Protein AF-U9SJB7-F1 (afdb_monomer_lite)

InterPro domains:
  IPR000330 SNF2, N-terminal domain [PF00176] (3-175)
  IPR027417 P-loop containing nucleoside triphosphate hydrolase [SSF52540] (3-106)
  IPR038718 SNF2-like, N-terminal domain superfamily [G3DSA:3.40.50.10810] (2-109)

Sequence (180 aa):
LQVILDEGHIMCTKSSKQSIAACNLDAERRWILTGTPIMNELNDMYSLIKFLRFTPFDNFETWNTIFNNKTMKFKNNNNSRLNDLRNLMKTVCLRRTKDMKFNEHPIVCLPPINFYTHKIKFKTDEKKIYDKMESDTKEQFRSWKESRNGDLKNNYVTFLEMLLRLRQICNHTQLLCKRQ

pLDDT: mean 85.25, std 12.21, range [34.59, 95.94]

Radius of gyration: 24.03 Å; chains: 1; bounding box: 57×44×60 Å

Organism: Rhizophagus irregularis (strain DAOM 181602 / DAOM 197198 / MUCL 43194) (NCBI:txid747089)

Secondary structure (DSSP, 8-state):
-EEEETTGGGG--TTSHHHHHHHHS--SEEEE--S-S-SS-THHHHHHHHHHT-TTTTSHHHHIIIII-TTS--TT-HHHHHHHHHHHHHHH-----TT-EETTEESS-PPPPP-----PPPPHHHHHHHHHHHHHHHHHHHHHHH-TT-HHHHTHHHHHHHHHHHHHHHH-GGGGS---

Structure (mmCIF, N/CA/C/O backbone):
data_AF-U9SJB7-F1
#
_entry.id   AF-U9SJB7-F1
#
loop_
_atom_site.group_PDB
_atom_site.id
_atom_site.type_symbol
_atom_site.label_atom_id
_atom_site.label_alt_id
_atom_site.label_comp_id
_atom_site.label_asym_id
_atom_site.label_entity_id
_atom_site.label_seq_id
_atom_site.pdbx_PDB_ins_code
_atom_site.Cartn_x
_atom_site.Cartn_y
_atom_site.Cartn_z
_atom_site.occupancy
_atom_site.B_iso_or_equiv
_atom_site.auth_seq_id
_atom_site.auth_comp_id
_atom_site.auth_asym_id
_atom_site.auth_atom_id
_atom_site.pdbx_PDB_model_num
ATOM 1 N N . LEU A 1 1 ? 8.143 -11.183 -26.163 1.00 83.81 1 LEU A N 1
ATOM 2 C CA . LEU A 1 1 ? 6.892 -11.273 -25.353 1.00 83.81 1 LEU A CA 1
ATOM 3 C C . LEU A 1 1 ? 6.778 -10.082 -24.401 1.00 83.81 1 LEU A C 1
ATOM 5 O O . LEU A 1 1 ? 7.811 -9.592 -23.955 1.00 83.81 1 LEU A O 1
ATOM 9 N N . GLN A 1 2 ? 5.557 -9.623 -24.097 1.00 93.81 2 GLN A N 1
ATOM 10 C CA . GLN A 1 2 ? 5.293 -8.506 -23.178 1.00 93.81 2 GLN A CA 1
ATOM 11 C C . GLN A 1 2 ? 4.464 -8.966 -21.975 1.00 93.81 2 GLN A C 1
ATOM 13 O O . GLN A 1 2 ? 3.472 -9.665 -22.153 1.00 93.81 2 GLN A O 1
ATOM 18 N N . VAL A 1 3 ? 4.848 -8.534 -20.772 1.00 95.75 3 VAL A N 1
ATOM 19 C CA . VAL A 1 3 ? 4.077 -8.728 -19.534 1.00 95.75 3 VAL A CA 1
ATOM 20 C C . VAL A 1 3 ? 3.743 -7.363 -18.943 1.00 95.75 3 VAL A C 1
ATOM 22 O O . VAL A 1 3 ? 4.603 -6.483 -18.866 1.00 95.75 3 VAL A O 1
ATOM 25 N N . ILE A 1 4 ? 2.488 -7.190 -18.538 1.00 95.62 4 ILE A N 1
ATOM 26 C CA . ILE A 1 4 ? 1.976 -5.966 -17.923 1.00 95.62 4 ILE A CA 1
ATOM 27 C C . ILE A 1 4 ? 1.367 -6.346 -16.578 1.00 95.62 4 ILE A C 1
ATOM 29 O O . ILE A 1 4 ? 0.511 -7.226 -16.519 1.00 95.62 4 ILE A O 1
ATOM 33 N N . LEU A 1 5 ? 1.822 -5.696 -15.511 1.00 93.88 5 LEU A N 1
ATOM 34 C CA . LEU A 1 5 ? 1.220 -5.806 -14.188 1.00 93.88 5 LEU A CA 1
ATOM 35 C C . LEU A 1 5 ? 0.300 -4.618 -13.962 1.00 93.88 5 LEU A C 1
ATOM 37 O O . LEU A 1 5 ? 0.770 -3.481 -13.984 1.00 93.88 5 LEU A O 1
ATOM 41 N N . ASP A 1 6 ? -0.976 -4.889 -13.723 1.00 93.81 6 ASP A N 1
ATOM 42 C CA . ASP A 1 6 ? -1.908 -3.892 -13.209 1.00 93.81 6 ASP A CA 1
ATOM 43 C C . ASP A 1 6 ? -1.919 -3.924 -11.678 1.00 93.81 6 ASP A C 1
ATOM 45 O O . ASP A 1 6 ? -1.716 -4.978 -11.071 1.00 93.81 6 ASP A O 1
ATOM 49 N N . GLU A 1 7 ? -2.074 -2.757 -11.062 1.00 90.19 7 GLU A N 1
ATOM 50 C CA . GLU A 1 7 ? -1.885 -2.534 -9.626 1.00 90.19 7 GLU A CA 1
ATOM 51 C C . GLU A 1 7 ? -0.596 -3.162 -9.070 1.00 90.19 7 GLU A C 1
ATOM 53 O O . GLU A 1 7 ? -0.574 -3.865 -8.058 1.00 90.19 7 GLU A O 1
ATOM 58 N N . GLY A 1 8 ? 0.533 -2.879 -9.727 1.00 87.25 8 GLY A N 1
ATOM 59 C CA . GLY A 1 8 ? 1.818 -3.527 -9.429 1.00 87.25 8 GLY A CA 1
ATOM 60 C C . GLY A 1 8 ? 2.316 -3.398 -7.986 1.00 87.25 8 GLY A C 1
ATOM 61 O O . GLY A 1 8 ? 3.180 -4.170 -7.568 1.00 87.25 8 GLY A O 1
ATOM 62 N N . HIS A 1 9 ? 1.747 -2.484 -7.195 1.00 86.06 9 HIS A N 1
ATOM 63 C CA . HIS A 1 9 ? 2.038 -2.371 -5.768 1.00 86.06 9 HIS A CA 1
ATOM 64 C C . HIS A 1 9 ? 1.674 -3.642 -4.968 1.00 86.06 9 HIS A C 1
ATOM 66 O O . HIS A 1 9 ? 2.227 -3.879 -3.895 1.00 86.06 9 HIS A O 1
ATOM 72 N N . ILE A 1 10 ? 0.816 -4.514 -5.509 1.00 86.56 10 ILE A N 1
ATOM 73 C CA . ILE A 1 10 ? 0.494 -5.832 -4.937 1.00 86.56 10 ILE A CA 1
ATOM 74 C C . ILE A 1 10 ? 1.753 -6.714 -4.797 1.00 86.56 10 ILE A C 1
ATOM 76 O O . ILE A 1 10 ? 1.851 -7.535 -3.887 1.00 86.56 10 ILE A O 1
ATOM 80 N N . MET A 1 11 ? 2.762 -6.523 -5.654 1.00 83.25 11 MET A N 1
ATOM 81 C CA . MET A 1 11 ? 3.998 -7.315 -5.651 1.00 83.25 11 MET A CA 1
ATOM 82 C C . MET A 1 11 ? 5.130 -6.759 -4.780 1.00 83.25 11 MET A C 1
ATOM 84 O O . MET A 1 11 ? 6.211 -7.358 -4.738 1.00 83.25 11 MET A O 1
ATOM 88 N N . CYS A 1 12 ? 4.908 -5.646 -4.077 1.00 80.94 12 CYS A N 1
ATOM 89 C CA . CYS A 1 12 ? 5.935 -4.953 -3.296 1.00 80.94 12 CYS A CA 1
ATOM 90 C C . CYS A 1 12 ? 6.609 -5.839 -2.233 1.00 80.94 12 CYS A C 1
ATOM 92 O O . CYS A 1 12 ? 7.787 -5.657 -1.920 1.00 80.94 12 CYS A O 1
ATOM 94 N N . THR A 1 13 ? 5.929 -6.882 -1.748 1.00 81.12 13 THR A N 1
ATOM 95 C CA . THR A 1 13 ? 6.531 -7.887 -0.865 1.00 81.12 13 THR A CA 1
ATOM 96 C C . THR A 1 13 ? 7.419 -8.867 -1.642 1.00 81.12 13 THR A C 1
ATOM 98 O O . THR A 1 13 ? 6.941 -9.877 -2.168 1.00 81.12 13 THR A O 1
ATOM 101 N N . LYS A 1 14 ? 8.737 -8.618 -1.643 1.00 75.12 14 LYS A N 1
ATOM 102 C CA . LYS A 1 14 ? 9.757 -9.410 -2.367 1.00 75.12 14 LYS A CA 1
ATOM 103 C C . LYS A 1 14 ? 9.740 -10.922 -2.095 1.00 75.12 14 LYS A C 1
ATOM 105 O O . LYS A 1 14 ? 10.163 -11.699 -2.944 1.00 75.12 14 LYS A O 1
ATOM 110 N N . SER A 1 15 ? 9.326 -11.334 -0.894 1.00 81.94 15 SER A N 1
ATOM 111 C CA . SER A 1 15 ? 9.301 -12.734 -0.445 1.00 81.94 15 SER A CA 1
ATOM 112 C C . SER A 1 15 ? 7.986 -13.446 -0.759 1.00 81.94 15 SER A C 1
ATOM 114 O O . SER A 1 15 ? 7.875 -14.651 -0.539 1.00 81.94 15 SER A O 1
ATOM 116 N N . SER A 1 16 ? 6.977 -12.728 -1.258 1.00 87.25 16 SER A N 1
ATOM 117 C CA . SER A 1 16 ? 5.697 -13.335 -1.608 1.00 87.25 16 SER A CA 1
ATOM 118 C C . SER A 1 16 ? 5.849 -14.264 -2.817 1.00 87.25 16 SER A C 1
ATOM 120 O O . SER A 1 16 ? 6.566 -13.961 -3.774 1.00 87.25 16 SER A O 1
ATOM 122 N N . LYS A 1 17 ? 5.126 -15.393 -2.803 1.00 89.88 17 LYS A N 1
ATOM 123 C CA . LYS A 1 17 ? 5.107 -16.348 -3.927 1.00 89.88 17 LYS A CA 1
ATOM 124 C C . LYS A 1 17 ? 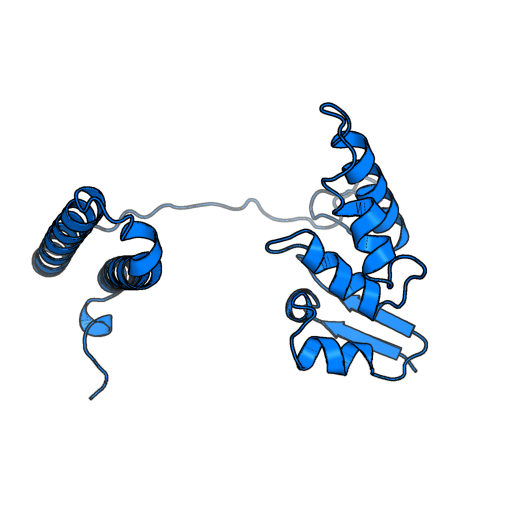4.701 -15.672 -5.239 1.00 89.88 17 LYS A C 1
ATOM 126 O O . LYS A 1 17 ? 5.269 -15.978 -6.280 1.00 89.88 17 LYS A O 1
ATOM 131 N N . GLN A 1 18 ? 3.764 -14.726 -5.169 1.00 89.81 18 GLN A N 1
ATOM 132 C CA . GLN A 1 18 ? 3.307 -13.946 -6.316 1.00 89.81 18 GLN A CA 1
ATOM 133 C C . GLN A 1 18 ? 4.430 -13.086 -6.907 1.00 89.81 18 GLN A C 1
ATOM 135 O O . GLN A 1 18 ? 4.651 -13.125 -8.114 1.00 89.81 18 GLN A O 1
ATOM 140 N N . SER A 1 19 ? 5.176 -12.362 -6.064 1.00 89.56 19 SER A N 1
ATOM 141 C CA . SER A 1 19 ? 6.273 -11.500 -6.517 1.00 89.56 19 SER A CA 1
ATOM 142 C C . SER A 1 19 ? 7.404 -12.305 -7.166 1.00 89.56 19 SER A C 1
ATOM 144 O O . SER A 1 19 ? 7.907 -11.943 -8.231 1.00 89.56 19 SER A O 1
ATOM 146 N N . ILE A 1 20 ? 7.741 -13.459 -6.576 1.00 90.44 20 ILE A N 1
ATOM 147 C CA . ILE A 1 20 ? 8.733 -14.395 -7.124 1.00 90.44 20 ILE A CA 1
ATOM 148 C C . ILE A 1 20 ? 8.269 -14.947 -8.478 1.00 90.44 20 ILE A C 1
ATOM 150 O O . ILE A 1 20 ? 9.021 -14.888 -9.450 1.00 90.44 20 ILE A O 1
ATOM 154 N N . ALA A 1 21 ? 7.032 -15.447 -8.559 1.00 92.19 21 ALA A N 1
ATOM 155 C CA . ALA A 1 21 ? 6.482 -16.014 -9.787 1.00 92.19 21 ALA A CA 1
ATOM 156 C C . ALA A 1 21 ? 6.460 -14.987 -10.929 1.00 92.19 21 ALA A C 1
ATOM 158 O O . ALA A 1 21 ? 6.919 -15.280 -12.030 1.00 92.19 21 ALA A O 1
ATOM 159 N N . ALA A 1 22 ? 6.010 -13.763 -10.655 1.00 92.19 22 ALA A N 1
ATOM 160 C CA . ALA A 1 22 ? 5.944 -12.705 -11.654 1.00 92.19 22 ALA A CA 1
ATOM 161 C C . ALA A 1 22 ? 7.328 -12.226 -12.128 1.00 92.19 22 ALA A C 1
ATOM 163 O O . ALA A 1 22 ? 7.507 -11.950 -13.314 1.00 92.19 22 ALA A O 1
ATOM 164 N N . CYS A 1 23 ? 8.339 -12.174 -11.251 1.00 91.06 23 CYS A N 1
ATOM 165 C CA . CYS A 1 23 ? 9.717 -11.875 -11.665 1.00 91.06 23 CYS A CA 1
ATOM 166 C C . CYS A 1 23 ? 10.301 -12.958 -12.594 1.00 91.06 23 CYS A C 1
ATOM 168 O O . CYS A 1 23 ? 11.075 -12.638 -13.504 1.00 91.06 23 CYS A O 1
ATOM 170 N N . ASN A 1 24 ? 9.907 -14.218 -12.383 1.00 92.75 24 ASN A N 1
ATOM 171 C CA . ASN A 1 24 ? 10.387 -15.379 -13.135 1.00 92.75 24 ASN A CA 1
ATOM 172 C C . ASN A 1 24 ? 9.683 -15.592 -14.482 1.00 92.75 24 ASN A C 1
ATOM 174 O O . ASN A 1 24 ? 10.167 -16.395 -15.274 1.00 92.75 24 ASN A O 1
ATOM 178 N N . LEU A 1 25 ? 8.583 -14.882 -14.764 1.00 93.25 25 LEU A N 1
ATOM 179 C CA . LEU A 1 25 ? 7.952 -14.910 -16.086 1.00 93.25 25 LEU A CA 1
ATOM 180 C C . LEU A 1 25 ? 8.980 -14.559 -17.160 1.00 93.25 25 LEU A C 1
ATOM 182 O O . LEU A 1 25 ? 9.742 -13.609 -16.979 1.00 93.25 25 LEU A O 1
ATOM 186 N N . ASP A 1 26 ? 9.001 -15.296 -18.269 1.00 93.44 26 ASP A N 1
ATOM 187 C CA . ASP A 1 26 ? 9.878 -14.972 -19.389 1.00 93.44 26 ASP A CA 1
ATOM 188 C C . ASP A 1 26 ? 9.226 -13.913 -20.286 1.00 93.44 26 ASP A C 1
ATOM 190 O O . ASP A 1 26 ? 8.119 -14.083 -20.800 1.00 93.44 26 ASP A O 1
ATOM 194 N N . ALA A 1 27 ? 9.887 -12.764 -20.399 1.00 94.19 27 ALA A N 1
ATOM 195 C CA . ALA A 1 27 ? 9.361 -11.597 -21.089 1.00 94.19 27 ALA A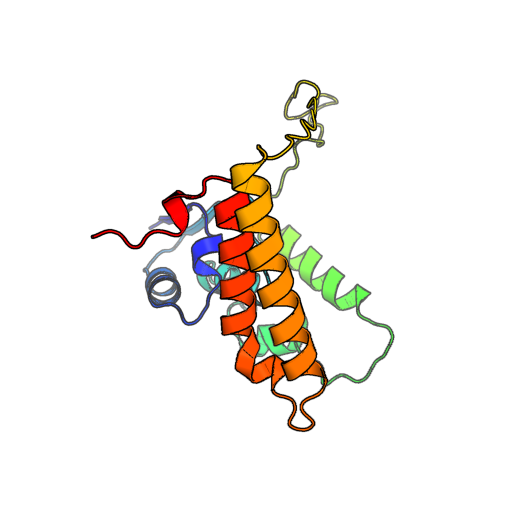 CA 1
ATOM 196 C C . ALA A 1 27 ? 10.482 -10.621 -21.429 1.00 94.19 27 ALA A C 1
ATOM 198 O O . ALA A 1 27 ? 11.304 -10.280 -20.573 1.00 94.19 27 ALA A O 1
ATOM 199 N N . GLU A 1 28 ? 10.434 -10.133 -22.663 1.00 93.94 28 GLU A N 1
ATOM 200 C CA . GLU A 1 28 ? 11.352 -9.146 -23.231 1.00 93.94 28 GLU A CA 1
ATOM 201 C C . GLU A 1 28 ? 10.957 -7.724 -22.809 1.00 93.94 28 GLU A C 1
ATOM 203 O O . GLU A 1 28 ? 11.805 -6.907 -22.473 1.00 93.94 28 GLU A O 1
ATOM 208 N N . ARG A 1 29 ? 9.648 -7.432 -22.789 1.00 95.19 29 ARG A N 1
ATOM 209 C CA . ARG A 1 29 ? 9.095 -6.127 -22.402 1.00 95.19 29 ARG A CA 1
ATOM 210 C C . ARG A 1 29 ? 8.261 -6.260 -21.138 1.00 95.19 29 ARG A C 1
ATOM 212 O O . ARG A 1 29 ? 7.403 -7.138 -21.049 1.00 95.19 29 ARG A O 1
ATOM 219 N N . ARG A 1 30 ? 8.487 -5.370 -20.175 1.00 95.12 30 ARG A N 1
ATOM 220 C CA . ARG A 1 30 ? 7.856 -5.422 -18.853 1.00 95.12 30 ARG A CA 1
ATOM 221 C C . ARG A 1 30 ? 7.306 -4.062 -18.483 1.00 95.12 30 ARG A C 1
ATOM 223 O O . ARG A 1 30 ? 8.036 -3.079 -18.511 1.00 95.12 30 ARG A O 1
ATOM 230 N N . TRP A 1 31 ? 6.030 -4.026 -18.130 1.00 95.50 31 TRP A N 1
ATOM 231 C CA . TRP A 1 31 ? 5.346 -2.803 -17.736 1.00 95.50 31 TRP A CA 1
ATOM 232 C C . TRP A 1 31 ? 4.661 -2.986 -16.395 1.00 95.50 31 TRP A C 1
ATOM 234 O O . TRP A 1 31 ? 4.150 -4.062 -16.083 1.00 95.50 31 TRP A O 1
ATOM 244 N N . ILE A 1 32 ? 4.643 -1.909 -15.621 1.00 94.81 32 ILE A N 1
ATOM 245 C CA . ILE A 1 32 ? 3.932 -1.832 -14.354 1.00 94.81 32 ILE A CA 1
ATOM 246 C C . ILE A 1 32 ? 3.000 -0.630 -14.425 1.00 94.81 32 ILE A C 1
ATOM 248 O O . ILE A 1 32 ? 3.442 0.490 -14.678 1.00 94.81 32 ILE A O 1
ATOM 252 N N . LEU A 1 33 ? 1.722 -0.869 -14.172 1.00 95.06 33 LEU A N 1
ATOM 253 C CA . LEU A 1 33 ? 0.698 0.144 -13.993 1.00 95.06 33 LEU A CA 1
ATOM 254 C C . LEU A 1 33 ? 0.364 0.182 -12.499 1.00 95.06 33 LEU A C 1
ATOM 256 O O . LEU A 1 33 ? 0.021 -0.830 -11.895 1.00 95.06 33 LEU A O 1
ATOM 260 N N . THR A 1 34 ? 0.571 1.332 -11.861 1.00 91.88 34 THR A N 1
ATOM 261 C CA . THR A 1 34 ? 0.214 1.540 -10.452 1.00 91.88 34 THR A CA 1
ATOM 262 C C . THR A 1 34 ? 0.066 3.029 -10.168 1.00 91.88 34 THR A C 1
ATOM 264 O O . THR A 1 34 ? 0.901 3.839 -10.580 1.00 91.88 34 THR A O 1
ATOM 267 N N . GLY A 1 35 ? -0.992 3.402 -9.448 1.00 87.94 35 GLY A N 1
ATOM 268 C CA . GLY A 1 35 ? -1.161 4.770 -8.949 1.00 87.94 35 GLY A CA 1
ATOM 269 C C . GLY A 1 35 ? -0.251 5.088 -7.755 1.00 87.94 35 GLY A C 1
ATOM 270 O O . GLY A 1 35 ? 0.086 6.250 -7.519 1.00 87.94 35 GLY A O 1
ATOM 271 N N . THR A 1 36 ? 0.173 4.057 -7.019 1.00 86.06 36 THR A N 1
ATOM 272 C CA . THR A 1 36 ? 0.867 4.159 -5.727 1.00 86.06 36 THR A CA 1
ATOM 273 C C . THR A 1 36 ? 2.041 3.174 -5.666 1.00 86.06 36 THR A C 1
ATOM 275 O O . THR A 1 36 ? 1.942 2.126 -5.033 1.00 86.06 36 THR A O 1
ATOM 278 N N . PRO A 1 37 ? 3.181 3.475 -6.320 1.00 81.44 37 PRO A N 1
ATOM 279 C CA . PRO A 1 37 ? 4.331 2.563 -6.373 1.00 81.44 37 PRO A CA 1
ATOM 280 C C . PRO A 1 37 ? 5.044 2.373 -5.022 1.00 81.44 37 PRO A C 1
ATOM 282 O O . PRO A 1 37 ? 5.816 1.433 -4.872 1.00 81.44 37 PRO A O 1
ATOM 285 N N . ILE A 1 38 ? 4.804 3.258 -4.048 1.00 82.38 38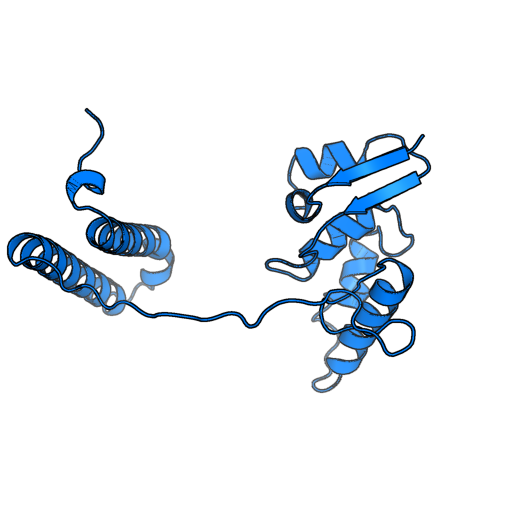 ILE A N 1
ATOM 286 C CA . ILE A 1 38 ? 5.338 3.173 -2.682 1.00 82.38 38 ILE A CA 1
ATOM 287 C C . ILE A 1 38 ? 4.149 3.175 -1.730 1.00 82.38 38 ILE A C 1
ATOM 289 O O . ILE A 1 38 ? 3.365 4.126 -1.756 1.00 82.38 38 ILE A O 1
ATOM 293 N N . MET A 1 39 ? 4.025 2.134 -0.907 1.00 76.31 39 MET A N 1
ATOM 294 C CA . MET A 1 39 ? 2.939 2.007 0.067 1.00 76.31 39 MET A CA 1
ATOM 295 C C . MET A 1 39 ? 3.466 2.232 1.482 1.00 76.31 39 MET A C 1
ATOM 297 O O . MET A 1 39 ? 3.019 3.148 2.167 1.00 76.31 39 MET A O 1
ATOM 301 N N . ASN A 1 40 ? 4.447 1.428 1.897 1.00 73.00 40 ASN A N 1
ATOM 302 C CA . ASN A 1 40 ? 4.909 1.370 3.281 1.00 73.00 40 ASN A CA 1
ATOM 303 C C . ASN A 1 40 ? 6.397 1.697 3.407 1.00 73.00 40 ASN A C 1
ATOM 305 O O . ASN A 1 40 ? 6.787 2.500 4.253 1.00 73.00 40 ASN A O 1
ATOM 309 N N . GLU A 1 41 ? 7.237 1.083 2.572 1.00 80.06 41 GLU A N 1
ATOM 310 C CA . GLU A 1 41 ? 8.692 1.151 2.714 1.00 80.06 41 GLU A CA 1
ATOM 311 C C . GLU A 1 41 ? 9.390 1.366 1.372 1.00 80.06 41 GLU A C 1
ATOM 313 O O . GLU A 1 41 ? 8.888 1.014 0.311 1.00 80.06 41 GLU A O 1
ATOM 318 N N . LEU A 1 42 ? 10.620 1.884 1.406 1.00 80.50 42 LEU A N 1
ATOM 319 C CA . LEU A 1 42 ? 11.435 2.077 0.202 1.00 80.50 42 LEU A CA 1
ATOM 320 C C . LEU A 1 42 ? 11.715 0.751 -0.536 1.00 80.50 42 LEU A C 1
ATOM 322 O O . LEU A 1 42 ? 11.848 0.736 -1.758 1.00 80.50 42 LEU A O 1
ATOM 326 N N . ASN A 1 43 ? 11.739 -0.369 0.192 1.00 82.69 43 ASN A N 1
ATOM 327 C CA . ASN A 1 43 ? 11.894 -1.711 -0.373 1.00 82.69 43 ASN A CA 1
ATOM 328 C C . ASN A 1 43 ? 10.720 -2.154 -1.255 1.00 82.69 43 ASN A C 1
ATOM 330 O O . ASN A 1 43 ? 10.905 -3.058 -2.069 1.00 82.69 43 ASN A O 1
ATOM 334 N N . ASP A 1 44 ? 9.559 -1.505 -1.149 1.00 83.88 44 ASP A N 1
ATOM 335 C CA . ASP A 1 44 ? 8.435 -1.736 -2.057 1.00 83.88 44 ASP A CA 1
ATOM 336 C C . ASP A 1 44 ? 8.859 -1.475 -3.510 1.00 83.88 44 ASP A C 1
ATOM 338 O O . ASP A 1 44 ? 8.547 -2.252 -4.412 1.00 83.88 44 ASP A O 1
ATOM 342 N N . MET A 1 45 ? 9.688 -0.447 -3.729 1.00 86.31 45 MET A N 1
ATOM 343 C CA . MET A 1 45 ? 10.199 -0.119 -5.060 1.00 86.31 45 MET A CA 1
ATOM 344 C C . MET A 1 45 ? 11.221 -1.114 -5.585 1.00 86.31 45 MET A C 1
ATOM 346 O O . MET A 1 45 ? 11.250 -1.353 -6.789 1.00 86.31 45 MET A O 1
ATOM 350 N N . TYR A 1 46 ? 12.033 -1.721 -4.716 1.00 89.62 46 TYR A N 1
ATOM 351 C CA . TYR A 1 46 ? 12.993 -2.736 -5.152 1.00 89.62 46 TYR A CA 1
ATOM 352 C C . TYR A 1 46 ? 12.283 -3.879 -5.882 1.00 89.62 46 TYR A C 1
ATOM 354 O O . TYR A 1 46 ? 12.735 -4.311 -6.937 1.00 89.62 46 TYR A O 1
ATOM 362 N N . SER A 1 47 ? 11.142 -4.338 -5.364 1.00 89.25 47 SER A N 1
ATOM 363 C CA . SER A 1 47 ? 10.360 -5.405 -5.996 1.00 89.25 47 SER A CA 1
ATOM 364 C C . SER A 1 47 ? 9.878 -5.017 -7.400 1.00 89.25 47 SER A C 1
ATOM 366 O O . SER A 1 47 ? 9.922 -5.842 -8.312 1.00 89.25 47 SER A O 1
ATOM 368 N N . LEU A 1 48 ? 9.487 -3.753 -7.601 1.00 91.44 48 LEU A N 1
ATOM 369 C CA . LEU A 1 48 ? 9.092 -3.227 -8.912 1.00 91.44 48 LEU A CA 1
ATOM 370 C C . LEU A 1 48 ? 10.289 -3.155 -9.873 1.00 91.44 48 LEU A C 1
ATOM 372 O O . LEU A 1 48 ? 10.206 -3.611 -11.010 1.00 91.44 48 LEU A O 1
ATOM 376 N N . ILE A 1 49 ? 11.427 -2.641 -9.405 1.00 92.56 49 ILE A N 1
ATOM 377 C CA . ILE A 1 49 ? 12.668 -2.525 -10.187 1.00 92.56 49 ILE A CA 1
ATOM 378 C C . ILE A 1 49 ? 13.213 -3.905 -10.572 1.00 92.56 49 ILE A C 1
ATOM 380 O O . ILE A 1 49 ? 13.617 -4.117 -11.717 1.00 92.56 49 ILE A O 1
ATOM 384 N N . LYS A 1 50 ? 13.152 -4.868 -9.648 1.00 92.56 50 LYS A N 1
ATOM 385 C CA . LYS A 1 50 ? 13.508 -6.266 -9.891 1.00 92.56 50 LYS A CA 1
ATOM 386 C C . LYS A 1 50 ? 12.618 -6.890 -10.962 1.00 92.56 50 LYS A C 1
ATOM 388 O O . LYS A 1 50 ? 13.129 -7.567 -11.850 1.00 92.56 50 LYS A O 1
ATOM 393 N N . PHE A 1 51 ? 11.305 -6.648 -10.912 1.00 93.25 51 PHE A N 1
ATOM 394 C CA . PHE A 1 51 ? 10.402 -7.115 -11.963 1.00 93.25 51 PHE A CA 1
ATOM 395 C C . 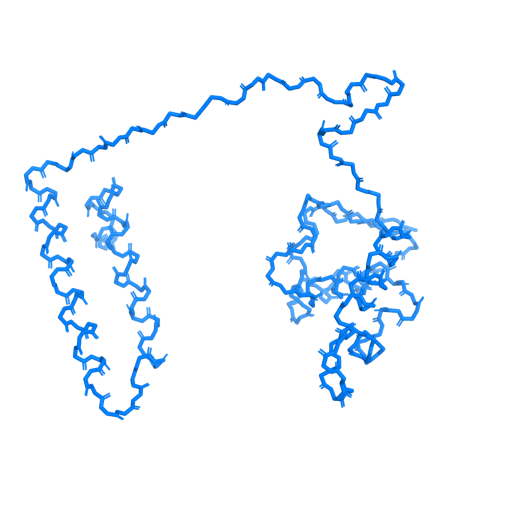PHE A 1 51 ? 10.775 -6.515 -13.318 1.00 93.25 51 PHE A C 1
ATOM 397 O O . PHE A 1 51 ? 10.847 -7.267 -14.284 1.00 93.25 51 PHE A O 1
ATOM 404 N N . LEU A 1 52 ? 11.056 -5.208 -13.383 1.00 93.75 52 LEU A N 1
ATOM 405 C CA . LEU A 1 52 ? 11.468 -4.512 -14.608 1.00 93.75 52 LEU A CA 1
ATOM 406 C C . LEU A 1 52 ? 12.840 -4.959 -15.144 1.00 93.75 52 LEU A C 1
ATOM 408 O O . LEU A 1 52 ? 13.133 -4.675 -16.302 1.00 93.75 52 LEU A O 1
ATOM 412 N N . ARG A 1 53 ? 13.651 -5.670 -14.344 1.00 93.31 53 ARG A N 1
ATOM 413 C CA . ARG A 1 53 ? 15.031 -6.085 -14.672 1.00 93.31 53 ARG A CA 1
ATOM 414 C C . ARG A 1 53 ? 15.928 -4.901 -15.053 1.00 93.31 53 ARG A C 1
ATOM 416 O O . ARG A 1 53 ? 16.672 -4.944 -16.028 1.00 93.31 53 ARG A O 1
ATOM 423 N N . PHE A 1 54 ? 15.822 -3.808 -14.296 1.00 93.12 54 PHE A N 1
ATOM 424 C CA . PHE A 1 54 ? 16.602 -2.596 -14.543 1.00 93.12 54 PHE A CA 1
ATOM 425 C C . PHE A 1 54 ? 17.974 -2.670 -13.851 1.00 93.12 54 PHE A C 1
ATOM 427 O O . PHE A 1 54 ? 18.148 -2.229 -12.713 1.00 93.12 54 PHE A O 1
ATOM 434 N N . THR A 1 55 ? 18.951 -3.256 -14.540 1.00 91.31 55 THR A N 1
ATOM 435 C CA . THR A 1 55 ? 20.333 -3.418 -14.063 1.00 91.31 55 THR A CA 1
ATOM 436 C C . THR A 1 55 ? 21.052 -2.066 -13.915 1.00 91.31 55 THR A C 1
ATOM 438 O O . THR A 1 55 ? 20.891 -1.198 -14.774 1.00 91.31 55 THR A O 1
ATOM 441 N N . PRO A 1 56 ? 21.860 -1.850 -12.855 1.00 91.62 56 PRO A N 1
ATOM 442 C CA . PRO A 1 56 ? 22.246 -2.792 -11.789 1.00 91.62 56 PRO A CA 1
ATOM 443 C C . PRO A 1 56 ? 21.327 -2.777 -10.552 1.00 91.62 56 PRO A C 1
ATOM 445 O O . PRO A 1 56 ? 21.648 -3.374 -9.527 1.00 91.62 56 PRO A O 1
ATOM 448 N N . PHE A 1 57 ? 20.200 -2.067 -10.607 1.00 91.00 57 PHE A N 1
ATOM 449 C CA . PHE A 1 57 ? 19.328 -1.835 -9.449 1.00 91.00 57 PHE A CA 1
ATOM 450 C C . PHE A 1 57 ? 18.365 -2.994 -9.152 1.00 91.00 57 PHE A C 1
ATOM 452 O O . PHE A 1 57 ? 17.715 -3.006 -8.107 1.00 91.00 57 PHE A O 1
ATOM 459 N N . ASP A 1 58 ? 18.283 -3.974 -10.049 1.00 90.69 58 ASP A N 1
ATOM 460 C CA . ASP A 1 58 ? 17.571 -5.240 -9.873 1.00 90.69 58 ASP A CA 1
ATOM 461 C C . ASP A 1 58 ? 18.303 -6.228 -8.942 1.00 90.69 58 ASP A C 1
ATOM 463 O O . ASP A 1 58 ? 17.706 -7.213 -8.497 1.00 90.69 58 ASP A O 1
ATOM 467 N N . ASN A 1 59 ? 19.561 -5.945 -8.583 1.00 91.69 59 ASN A N 1
ATOM 468 C CA . ASN A 1 59 ? 20.313 -6.664 -7.559 1.00 91.69 59 ASN A CA 1
ATOM 469 C C . ASN A 1 59 ? 20.063 -6.075 -6.154 1.00 91.69 59 ASN A C 1
ATOM 471 O O . ASN A 1 59 ? 20.246 -4.880 -5.909 1.00 91.69 59 ASN A O 1
ATOM 475 N N . PHE A 1 60 ? 19.685 -6.931 -5.197 1.00 88.94 60 PHE A N 1
ATOM 476 C CA . PHE A 1 60 ? 19.344 -6.503 -3.833 1.00 88.94 60 PHE A CA 1
ATOM 477 C C . PHE A 1 60 ? 20.520 -5.899 -3.052 1.00 88.94 60 PHE A C 1
ATOM 479 O O . PHE A 1 60 ? 20.322 -4.993 -2.244 1.00 88.94 60 PHE A O 1
ATOM 486 N N . GLU A 1 61 ? 21.737 -6.400 -3.253 1.00 89.06 61 GLU A N 1
ATOM 487 C CA . GLU A 1 61 ? 22.938 -5.918 -2.569 1.00 89.06 61 GLU A CA 1
ATOM 488 C C . GLU A 1 61 ? 23.326 -4.525 -3.070 1.00 89.06 61 GLU A C 1
ATOM 490 O O . GLU A 1 61 ? 23.566 -3.617 -2.268 1.00 89.06 61 GLU A O 1
ATOM 495 N N . THR A 1 62 ? 23.273 -4.319 -4.389 1.00 89.19 62 THR A N 1
ATOM 496 C CA . THR A 1 62 ? 23.445 -3.002 -5.013 1.00 89.19 62 THR A CA 1
ATOM 497 C C . THR A 1 62 ? 22.374 -2.025 -4.534 1.00 89.19 62 THR A C 1
ATOM 499 O O . THR A 1 62 ? 22.703 -0.928 -4.077 1.00 89.19 62 THR A O 1
ATOM 502 N N . TRP A 1 63 ? 21.100 -2.437 -4.547 1.00 88.81 63 TRP A N 1
ATOM 503 C CA . TRP A 1 63 ? 19.991 -1.632 -4.030 1.00 88.81 63 TRP A CA 1
ATOM 504 C C . TRP A 1 63 ? 20.223 -1.207 -2.578 1.00 88.81 63 TRP A C 1
ATOM 506 O O . TRP A 1 63 ? 20.115 -0.026 -2.243 1.00 88.81 63 TRP A O 1
ATOM 516 N N . ASN A 1 64 ? 20.588 -2.153 -1.709 1.00 87.06 64 ASN A N 1
ATOM 517 C CA . ASN A 1 64 ? 20.832 -1.850 -0.306 1.00 87.06 64 ASN A CA 1
ATOM 518 C C . ASN A 1 64 ? 22.015 -0.910 -0.119 1.00 87.06 64 ASN A C 1
ATOM 520 O O . ASN A 1 64 ? 21.944 -0.010 0.713 1.00 87.06 64 ASN A O 1
ATOM 524 N N . THR A 1 65 ? 23.079 -1.091 -0.895 1.00 85.19 65 THR A N 1
ATOM 525 C CA . THR A 1 65 ? 24.285 -0.271 -0.789 1.00 85.19 65 THR A CA 1
ATOM 526 C C . THR A 1 65 ? 24.014 1.190 -1.128 1.00 85.19 65 THR A C 1
ATOM 528 O O . THR A 1 65 ? 24.511 2.081 -0.440 1.00 85.19 65 THR A O 1
ATOM 531 N N . ILE A 1 66 ? 23.180 1.434 -2.138 1.00 81.44 66 ILE A N 1
ATOM 532 C CA . ILE A 1 66 ? 22.869 2.780 -2.627 1.00 81.44 66 ILE A CA 1
ATOM 533 C C . ILE A 1 66 ? 21.759 3.430 -1.789 1.00 81.44 66 ILE A C 1
ATOM 535 O O . ILE A 1 66 ? 21.892 4.580 -1.365 1.00 81.44 66 ILE A O 1
ATOM 539 N N . PHE A 1 67 ? 20.676 2.697 -1.506 1.00 81.38 67 PHE A N 1
ATOM 540 C CA . PHE A 1 67 ? 19.457 3.280 -0.937 1.00 81.38 67 PHE A CA 1
ATOM 541 C C . PHE A 1 67 ? 19.223 2.964 0.549 1.00 81.38 67 PHE A C 1
ATOM 543 O O . PHE A 1 67 ? 18.668 3.810 1.251 1.00 81.38 67 PHE A O 1
ATOM 550 N N . ASN A 1 68 ? 19.661 1.804 1.061 1.00 77.75 68 ASN A N 1
ATOM 551 C CA . ASN A 1 68 ? 19.356 1.366 2.438 1.00 77.75 68 ASN A CA 1
ATOM 552 C C . ASN A 1 68 ? 20.532 1.432 3.426 1.00 77.75 68 ASN A C 1
ATOM 554 O O . ASN A 1 68 ? 20.297 1.352 4.634 1.00 77.75 68 ASN A O 1
ATOM 558 N N . ASN A 1 69 ? 21.784 1.543 2.970 1.00 68.88 69 ASN A N 1
ATOM 559 C CA . ASN A 1 69 ? 22.947 1.386 3.841 1.00 68.88 69 ASN A CA 1
ATOM 560 C C . ASN A 1 69 ? 23.019 2.505 4.893 1.00 68.88 69 ASN A C 1
ATOM 562 O O . ASN A 1 69 ? 23.371 3.655 4.620 1.00 68.88 69 ASN A O 1
ATOM 566 N N . LYS A 1 70 ? 22.710 2.119 6.136 1.00 53.94 70 LYS A N 1
ATOM 567 C CA . LYS A 1 70 ? 22.800 2.934 7.359 1.00 53.94 70 LYS A CA 1
ATOM 568 C C . LYS A 1 70 ? 24.240 3.075 7.884 1.00 53.94 70 LYS A C 1
ATOM 570 O O . LYS A 1 70 ? 24.470 3.832 8.820 1.00 53.94 70 LYS A O 1
ATOM 575 N N . THR A 1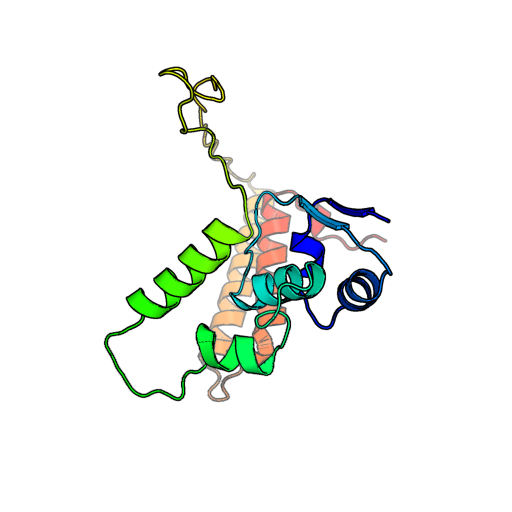 71 ? 25.201 2.350 7.308 1.00 48.25 71 THR A N 1
ATOM 576 C CA . THR A 1 71 ? 26.590 2.212 7.791 1.00 48.25 71 THR A CA 1
ATOM 577 C C . THR A 1 71 ? 27.544 3.321 7.340 1.00 48.25 71 THR A C 1
ATOM 579 O O . THR A 1 71 ? 28.589 3.509 7.961 1.00 48.25 71 THR A O 1
ATOM 582 N N . MET A 1 72 ? 27.183 4.137 6.344 1.00 46.38 72 MET A N 1
ATOM 583 C CA . MET A 1 72 ? 27.901 5.385 6.059 1.00 46.38 72 MET A CA 1
ATOM 584 C C . MET A 1 72 ? 27.441 6.462 7.048 1.00 46.38 72 MET A C 1
ATOM 586 O O . MET A 1 72 ? 26.456 7.172 6.826 1.00 46.38 72 MET A O 1
ATOM 590 N N . LYS A 1 73 ? 28.169 6.542 8.167 1.00 42.88 73 LYS A N 1
ATOM 591 C CA . LYS A 1 73 ? 28.205 7.671 9.101 1.00 42.88 73 LYS A CA 1
ATOM 592 C C . LYS A 1 73 ? 28.292 8.990 8.322 1.00 42.88 73 LYS A C 1
ATOM 594 O O . LYS A 1 73 ? 29.394 9.400 8.034 1.00 42.88 73 LYS A O 1
ATOM 599 N N . PHE A 1 74 ? 27.196 9.682 8.014 1.00 42.81 74 PHE A N 1
ATOM 600 C CA . PHE A 1 74 ? 27.222 11.138 7.817 1.00 42.81 74 PHE A CA 1
ATOM 601 C C . PHE A 1 74 ? 25.825 11.726 8.006 1.00 42.81 74 PHE A C 1
ATOM 603 O O . PHE A 1 74 ? 24.888 11.485 7.247 1.00 42.81 74 PHE A O 1
ATOM 610 N N . LYS A 1 75 ? 25.732 12.529 9.063 1.00 44.22 75 LYS A N 1
ATOM 611 C CA . LYS A 1 75 ? 24.559 13.199 9.623 1.00 44.22 75 LYS A CA 1
ATOM 612 C C . LYS A 1 75 ? 23.855 14.214 8.704 1.00 44.22 75 LYS A C 1
ATOM 614 O O . LYS A 1 75 ? 22.911 14.819 9.177 1.00 44.22 75 LYS A O 1
ATOM 619 N N . ASN A 1 76 ? 24.232 14.392 7.432 1.00 47.16 76 ASN A N 1
ATOM 620 C CA . ASN A 1 76 ? 23.741 15.522 6.618 1.00 47.16 76 ASN A CA 1
ATOM 621 C C . ASN A 1 76 ? 23.326 15.206 5.164 1.00 47.16 76 ASN A C 1
ATOM 623 O O . ASN A 1 76 ? 22.993 16.136 4.439 1.00 47.16 76 ASN A O 1
ATOM 627 N N . ASN A 1 77 ? 23.299 13.942 4.710 1.00 55.62 77 ASN A N 1
ATOM 628 C CA . ASN A 1 77 ? 23.163 13.639 3.268 1.00 55.62 77 ASN A CA 1
ATOM 629 C C . ASN A 1 77 ? 21.879 12.900 2.831 1.00 55.62 77 ASN A C 1
ATOM 631 O O . ASN A 1 77 ? 21.847 12.280 1.768 1.00 55.62 77 ASN A O 1
ATOM 635 N N . ASN A 1 78 ? 20.791 12.977 3.611 1.00 61.47 78 ASN A N 1
ATOM 636 C CA . ASN A 1 78 ? 19.490 12.401 3.215 1.00 61.47 78 ASN A CA 1
ATOM 637 C C . ASN A 1 78 ? 18.973 12.959 1.877 1.00 61.47 78 ASN A C 1
ATOM 639 O O . ASN A 1 78 ? 18.323 12.239 1.119 1.00 61.47 78 ASN A O 1
ATOM 643 N N . ASN A 1 79 ? 19.310 14.212 1.559 1.00 66.75 79 ASN A N 1
ATOM 644 C CA . ASN A 1 79 ? 18.922 14.844 0.302 1.00 66.75 79 ASN A CA 1
ATOM 645 C C . ASN A 1 79 ? 19.567 14.179 -0.921 1.00 66.75 79 ASN A C 1
ATOM 647 O O . ASN A 1 79 ? 18.894 14.061 -1.940 1.00 66.75 79 ASN A O 1
ATOM 651 N N . SER A 1 80 ? 20.810 13.690 -0.817 1.00 74.56 80 SER A N 1
ATOM 652 C CA . SER A 1 80 ? 21.497 13.025 -1.935 1.00 74.56 80 SER A CA 1
ATOM 653 C C . SER A 1 80 ? 20.804 11.717 -2.313 1.00 74.56 80 SER A C 1
ATOM 655 O O . SER A 1 80 ? 20.411 11.549 -3.459 1.00 74.56 80 SER A O 1
ATOM 657 N N . ARG A 1 81 ? 20.525 10.842 -1.335 1.00 75.25 81 ARG A N 1
ATOM 658 C CA . ARG A 1 81 ? 19.885 9.534 -1.586 1.00 75.25 81 ARG A CA 1
ATOM 659 C C . ARG A 1 81 ? 18.482 9.667 -2.172 1.00 75.25 81 ARG A C 1
ATOM 661 O O . ARG A 1 81 ? 18.101 8.932 -3.077 1.00 75.25 81 ARG A O 1
ATOM 668 N N . LEU A 1 82 ? 17.701 10.621 -1.660 1.00 77.88 82 LEU A N 1
ATOM 669 C CA . LEU A 1 82 ? 16.383 10.929 -2.217 1.00 77.88 82 LEU A CA 1
ATOM 670 C C . LEU A 1 82 ? 16.489 11.502 -3.631 1.00 77.88 82 LEU A C 1
ATOM 672 O O . LEU A 1 82 ? 15.592 11.279 -4.439 1.00 77.88 82 LEU A O 1
ATOM 676 N N . ASN A 1 83 ? 17.555 12.241 -3.938 1.00 83.62 83 ASN A N 1
ATOM 677 C CA . ASN A 1 83 ? 17.798 12.735 -5.284 1.00 83.62 83 ASN A CA 1
ATOM 678 C C . ASN A 1 83 ? 18.170 11.597 -6.242 1.00 83.62 83 ASN A C 1
ATOM 680 O O . ASN A 1 83 ? 17.604 11.529 -7.327 1.00 83.62 83 ASN A O 1
ATOM 684 N N . ASP A 1 84 ? 19.016 10.658 -5.816 1.00 84.25 84 ASP A N 1
ATOM 685 C CA . ASP A 1 84 ? 19.364 9.460 -6.593 1.00 84.25 84 ASP A CA 1
ATOM 686 C C . ASP A 1 84 ? 18.121 8.615 -6.888 1.00 84.25 84 ASP A C 1
ATOM 688 O O . ASP A 1 84 ? 17.879 8.209 -8.023 1.00 84.25 84 ASP A O 1
ATOM 692 N N . LEU A 1 85 ? 17.263 8.442 -5.880 1.00 84.50 85 LEU A N 1
ATOM 693 C CA . LEU A 1 85 ? 15.984 7.757 -6.021 1.00 84.50 85 LEU A CA 1
ATOM 694 C C . LEU A 1 85 ? 15.038 8.487 -6.980 1.00 84.50 85 LEU A C 1
ATOM 696 O O . LEU A 1 85 ? 14.397 7.865 -7.823 1.00 84.50 85 LEU A O 1
ATOM 700 N N . ARG A 1 86 ? 14.952 9.819 -6.879 1.00 86.12 86 ARG A N 1
ATOM 701 C CA . ARG A 1 86 ? 14.164 10.640 -7.810 1.00 86.12 86 ARG A CA 1
ATOM 702 C C . ARG A 1 86 ? 14.695 10.536 -9.233 1.00 86.12 86 ARG A C 1
ATOM 704 O O . ARG A 1 86 ? 13.888 10.480 -10.154 1.00 86.12 86 ARG A O 1
ATOM 711 N N . ASN A 1 87 ? 16.010 10.511 -9.415 1.00 89.56 87 ASN A N 1
ATOM 712 C CA . ASN A 1 87 ? 16.637 10.368 -10.723 1.00 89.56 87 ASN A CA 1
ATOM 713 C C . ASN A 1 87 ? 16.339 8.992 -11.318 1.00 89.56 87 ASN A C 1
ATOM 715 O O . ASN A 1 87 ? 15.889 8.923 -12.456 1.00 89.56 87 ASN A O 1
ATOM 719 N N . LEU A 1 88 ? 16.466 7.923 -10.527 1.00 89.75 88 LEU A N 1
ATOM 720 C CA . LEU A 1 88 ? 16.053 6.582 -10.939 1.00 89.75 88 LEU A CA 1
ATOM 721 C C . LEU A 1 88 ? 14.582 6.570 -11.372 1.00 89.75 88 LEU A C 1
ATOM 723 O O . LEU A 1 88 ? 14.266 6.114 -12.468 1.00 89.75 88 LEU A O 1
ATOM 727 N N . MET A 1 89 ? 13.692 7.136 -10.552 1.00 88.75 89 MET A N 1
ATOM 728 C CA . MET A 1 89 ? 12.262 7.205 -10.856 1.00 88.75 89 MET A CA 1
ATOM 729 C C . MET A 1 89 ? 11.963 8.012 -12.119 1.00 88.75 89 MET A C 1
ATOM 731 O O . MET A 1 89 ? 11.107 7.602 -12.890 1.00 88.75 89 MET A O 1
ATOM 735 N N . LYS A 1 90 ? 12.668 9.117 -12.377 1.00 90.00 90 LYS A N 1
ATOM 736 C CA . LYS A 1 90 ? 12.517 9.880 -13.629 1.00 90.00 90 LYS A CA 1
ATOM 737 C C . LYS A 1 90 ? 12.898 9.062 -14.865 1.00 90.00 90 LYS A C 1
ATOM 739 O O . LYS A 1 90 ? 12.332 9.296 -15.925 1.00 90.00 90 LYS A O 1
ATOM 744 N N . THR A 1 91 ? 13.835 8.127 -14.727 1.00 91.88 91 THR A N 1
ATOM 745 C CA . THR A 1 91 ? 14.287 7.268 -15.828 1.00 91.88 91 THR A CA 1
ATOM 746 C C . THR A 1 91 ? 13.324 6.112 -16.091 1.00 91.88 91 THR A C 1
ATOM 748 O O . THR A 1 91 ? 13.046 5.801 -17.244 1.00 91.88 91 THR A O 1
ATOM 751 N N . VAL A 1 92 ? 12.809 5.467 -15.039 1.00 91.62 92 VAL A N 1
ATOM 752 C CA . VAL A 1 92 ? 12.017 4.225 -15.170 1.00 91.62 92 VAL A CA 1
ATOM 753 C C . VAL A 1 92 ? 10.503 4.436 -15.112 1.00 91.62 92 VAL A C 1
ATOM 755 O O . VAL A 1 92 ? 9.746 3.544 -15.486 1.00 91.62 92 VAL A O 1
ATOM 758 N N . CYS A 1 93 ? 10.035 5.585 -14.618 1.00 92.12 93 CYS A N 1
ATOM 759 C CA . CYS A 1 93 ? 8.621 5.850 -14.381 1.00 92.12 93 CYS A CA 1
ATOM 760 C C . CYS A 1 93 ? 8.150 7.097 -15.131 1.00 92.12 93 CYS A C 1
ATOM 762 O O . CYS A 1 93 ? 8.686 8.193 -14.973 1.00 92.12 93 CYS A O 1
ATOM 764 N N . LEU A 1 94 ? 7.052 6.941 -15.870 1.00 92.44 94 LEU A N 1
ATOM 765 C CA . LEU A 1 94 ? 6.259 8.059 -16.358 1.00 92.44 94 LEU A CA 1
ATOM 766 C C . LEU A 1 94 ? 5.111 8.323 -15.378 1.00 92.44 94 LEU A C 1
ATOM 768 O O . LEU A 1 94 ? 4.113 7.604 -15.371 1.00 92.44 94 LEU A O 1
ATOM 772 N N . ARG A 1 95 ? 5.228 9.379 -14.568 1.00 90.94 95 ARG A N 1
ATOM 773 C CA . ARG A 1 95 ? 4.176 9.802 -13.635 1.00 90.94 95 ARG A CA 1
ATOM 774 C C . ARG A 1 95 ? 3.595 11.144 -14.057 1.00 90.94 95 ARG A C 1
ATOM 776 O O . ARG A 1 95 ? 4.320 12.128 -14.154 1.00 90.94 95 ARG A O 1
ATOM 783 N N . ARG A 1 96 ? 2.275 11.186 -14.240 1.00 90.62 96 ARG A N 1
ATOM 784 C CA . ARG A 1 96 ? 1.510 12.422 -14.445 1.00 90.62 96 ARG A CA 1
ATOM 785 C C . ARG A 1 96 ? 0.560 12.639 -13.273 1.00 90.62 96 ARG A C 1
ATOM 787 O O . ARG A 1 96 ? -0.008 11.673 -12.766 1.00 90.62 96 ARG A O 1
ATOM 794 N N . THR A 1 97 ? 0.404 13.880 -12.827 1.00 90.38 97 THR A N 1
ATOM 795 C CA . THR A 1 97 ? -0.576 14.253 -11.795 1.00 90.38 97 THR A CA 1
ATOM 796 C C . THR A 1 97 ? -1.752 14.993 -12.423 1.00 90.38 97 THR A C 1
ATOM 798 O O . THR A 1 97 ? -1.652 15.513 -13.533 1.00 90.38 97 THR A O 1
ATOM 801 N N . LYS A 1 98 ? -2.881 15.029 -11.708 1.00 87.94 98 LYS A N 1
ATOM 802 C CA . LYS A 1 98 ? -4.110 15.712 -12.146 1.00 87.94 98 LYS A CA 1
ATOM 803 C C . LYS A 1 98 ? -3.909 17.225 -12.318 1.00 87.94 98 LYS A C 1
ATOM 805 O O . LYS A 1 98 ? -4.575 17.825 -13.149 1.00 87.94 98 LYS A O 1
ATOM 810 N N . ASP A 1 99 ? -2.950 17.798 -11.589 1.00 87.62 99 ASP A N 1
ATOM 811 C CA . ASP A 1 99 ? -2.635 19.234 -11.598 1.00 87.62 99 ASP A CA 1
ATOM 812 C C . ASP A 1 99 ? -1.706 19.657 -12.749 1.00 87.62 99 ASP A C 1
ATOM 814 O O . ASP A 1 99 ? -1.461 20.847 -12.950 1.00 87.62 99 ASP A O 1
ATOM 818 N N . MET A 1 100 ? -1.142 18.701 -13.497 1.00 91.06 100 MET A N 1
ATOM 819 C CA . MET A 1 100 ? -0.269 19.019 -14.626 1.00 91.06 100 MET A CA 1
ATOM 820 C C . MET A 1 100 ? -1.064 19.651 -15.773 1.00 91.06 100 MET A C 1
ATOM 822 O O . MET A 1 100 ? -2.214 19.293 -16.030 1.00 91.06 100 MET A O 1
ATOM 826 N N . LYS A 1 101 ? -0.413 20.569 -16.492 1.00 90.75 101 LYS A N 1
ATOM 827 C CA . LYS A 1 101 ? -0.943 21.212 -17.698 1.00 90.75 101 LYS A CA 1
ATOM 828 C C . LYS A 1 101 ? -0.228 20.686 -18.940 1.00 90.75 101 LYS A C 1
ATOM 830 O O . LYS A 1 101 ? 0.976 20.445 -18.906 1.00 90.75 101 LYS A O 1
ATOM 835 N N . PHE A 1 102 ? -0.967 20.534 -20.028 1.00 89.44 102 PHE A N 1
ATOM 836 C CA . PHE A 1 102 ? -0.473 20.222 -21.360 1.00 89.44 102 PHE A CA 1
ATOM 837 C C . PHE A 1 102 ? -1.008 21.289 -22.319 1.00 89.44 102 PHE A C 1
ATOM 839 O O . PHE A 1 102 ? -2.218 21.476 -22.404 1.00 89.44 102 PHE A O 1
ATOM 846 N N . ASN A 1 103 ? -0.114 22.015 -22.997 1.00 88.44 103 ASN A N 1
ATOM 847 C CA . ASN A 1 103 ? -0.458 23.165 -23.848 1.00 88.44 103 ASN A CA 1
ATOM 848 C C . ASN A 1 103 ? -1.349 24.193 -23.127 1.00 88.44 103 ASN A C 1
ATOM 850 O O . ASN A 1 103 ? -2.422 24.531 -23.605 1.00 88.44 103 ASN A O 1
ATOM 854 N N . GLU A 1 104 ? -0.933 24.625 -21.930 1.00 88.31 104 GLU A N 1
ATOM 855 C CA . GLU A 1 104 ? -1.652 25.578 -21.057 1.00 88.31 104 GLU A CA 1
ATOM 856 C C . GLU A 1 104 ? -3.004 25.101 -20.491 1.00 88.31 104 GLU A C 1
ATOM 858 O O . GLU A 1 104 ? -3.512 25.688 -19.532 1.00 88.31 104 GLU A O 1
ATOM 863 N N . HIS A 1 105 ? -3.530 23.975 -20.970 1.00 86.69 105 HIS A N 1
ATOM 864 C CA . HIS A 1 105 ? -4.757 23.362 -20.475 1.00 86.69 105 HIS A CA 1
ATOM 865 C C . HIS A 1 105 ? -4.464 22.280 -19.424 1.00 86.69 105 HIS A C 1
ATOM 867 O O . HIS A 1 105 ? -3.496 21.533 -19.567 1.00 86.69 105 HIS A O 1
ATOM 873 N N . PRO A 1 106 ? -5.259 22.161 -18.345 1.00 88.88 106 PRO A N 1
ATOM 874 C CA . PRO A 1 106 ? -5.110 21.058 -17.398 1.00 88.88 106 PRO A CA 1
ATOM 875 C C . PRO A 1 106 ? -5.298 19.716 -18.117 1.00 88.88 106 PRO A C 1
ATOM 877 O O . PRO A 1 106 ? -6.197 19.574 -18.942 1.00 88.88 106 PRO A O 1
ATOM 880 N N . ILE A 1 107 ? -4.467 18.720 -17.788 1.00 89.81 107 ILE A N 1
ATOM 881 C CA . ILE A 1 107 ? -4.576 17.374 -18.382 1.00 89.81 107 ILE A CA 1
ATOM 882 C C . ILE A 1 107 ? -5.953 16.767 -18.083 1.00 89.81 107 ILE A C 1
ATOM 884 O O . ILE A 1 107 ? -6.495 16.026 -18.900 1.00 89.81 107 ILE A O 1
ATOM 888 N N . VAL A 1 108 ? -6.520 17.081 -16.913 1.00 89.88 108 VAL A N 1
ATOM 889 C CA . VAL A 1 108 ? -7.869 16.667 -16.522 1.00 89.88 108 VAL A CA 1
ATOM 890 C C . VAL A 1 108 ? -8.596 17.842 -15.870 1.00 89.88 108 VAL A C 1
ATOM 892 O O . VAL A 1 108 ? -8.160 18.353 -14.840 1.00 89.88 108 VAL A O 1
ATOM 895 N N . CYS A 1 109 ? -9.737 18.241 -16.431 1.00 87.81 109 CYS A N 1
ATOM 896 C CA . CYS A 1 109 ? -10.646 19.202 -15.807 1.00 87.81 109 CYS A CA 1
ATOM 897 C C . CYS A 1 109 ? -11.497 18.486 -14.752 1.00 87.81 109 CYS A C 1
ATOM 899 O O . CYS A 1 109 ? -12.483 17.832 -15.088 1.00 87.81 109 CYS A O 1
ATOM 901 N N . LEU A 1 110 ? -11.108 18.583 -13.480 1.00 88.25 110 LEU A N 1
ATOM 902 C CA . LEU A 1 110 ? -11.881 18.015 -12.376 1.00 88.25 110 LEU A CA 1
ATOM 903 C C . LEU A 1 110 ? -12.774 19.078 -11.727 1.00 88.25 110 LEU A C 1
ATOM 905 O O . LEU A 1 110 ? -12.312 20.200 -11.505 1.00 88.25 110 LEU A O 1
ATOM 909 N N . PRO A 1 111 ? -14.029 18.740 -11.384 1.00 92.00 111 PRO A N 1
ATOM 910 C CA . PRO A 1 111 ? -14.854 19.609 -10.558 1.00 92.00 111 PRO A CA 1
ATOM 911 C C . PRO A 1 111 ? -14.262 19.723 -9.142 1.00 92.00 111 PRO A C 1
ATOM 913 O O . PRO A 1 111 ? -13.501 18.847 -8.712 1.00 92.00 111 PRO A O 1
ATOM 916 N N . PRO A 1 112 ? -14.616 20.777 -8.387 1.00 91.31 112 PRO A N 1
ATOM 917 C CA . PRO A 1 112 ? -14.206 20.896 -6.995 1.00 91.31 112 PRO A CA 1
ATOM 918 C C . PRO A 1 112 ? -14.738 19.715 -6.173 1.00 91.31 112 PRO A C 1
ATOM 920 O O . PRO A 1 112 ? -15.884 19.289 -6.327 1.00 91.31 112 PRO A O 1
ATOM 923 N N . ILE A 1 113 ? -13.896 19.189 -5.284 1.00 92.00 113 ILE A N 1
ATOM 924 C CA . ILE A 1 113 ? -14.296 18.151 -4.334 1.00 92.00 113 ILE A CA 1
ATOM 925 C C . ILE A 1 113 ? -14.905 18.839 -3.114 1.00 92.00 113 ILE A C 1
ATOM 927 O O . ILE A 1 113 ? -14.230 19.610 -2.434 1.00 92.00 113 ILE A O 1
ATOM 931 N N . ASN A 1 114 ? -16.163 18.524 -2.813 1.00 94.44 114 ASN A N 1
ATOM 932 C CA . ASN A 1 114 ? -16.839 19.002 -1.612 1.00 94.44 114 ASN A CA 1
ATOM 933 C C . ASN A 1 114 ? -16.791 17.921 -0.526 1.00 94.44 114 ASN A C 1
ATOM 935 O O . ASN A 1 114 ? -17.242 16.797 -0.742 1.00 94.44 114 ASN A O 1
ATOM 939 N N . PHE A 1 115 ? -16.255 18.262 0.647 1.00 94.19 115 PHE A N 1
ATOM 940 C CA . PHE A 1 115 ? -16.186 17.360 1.797 1.00 94.19 115 PHE A CA 1
ATOM 941 C C . PHE A 1 115 ? -17.231 17.754 2.840 1.00 94.19 115 PHE A C 1
ATOM 943 O O . PHE A 1 115 ? -17.224 18.878 3.338 1.00 94.19 115 PHE A O 1
ATOM 950 N N . TYR A 1 116 ? -18.089 16.806 3.218 1.00 94.62 116 TYR A N 1
ATOM 951 C CA . TYR A 1 116 ? -19.101 17.000 4.256 1.00 94.62 116 TYR A CA 1
ATOM 952 C C . TYR A 1 116 ? -18.826 16.053 5.422 1.00 94.62 116 TYR A C 1
ATOM 954 O O . TYR A 1 116 ? -18.803 14.835 5.260 1.00 94.62 116 TYR A O 1
ATOM 962 N N . THR A 1 117 ? -18.600 16.609 6.614 1.00 95.56 117 THR A N 1
ATOM 963 C CA . THR A 1 117 ? -18.415 15.809 7.833 1.00 95.56 117 THR A CA 1
ATOM 964 C C . THR A 1 117 ? -19.730 15.730 8.597 1.00 95.56 117 THR A C 1
ATOM 966 O O . THR A 1 117 ? -20.129 16.688 9.259 1.00 95.56 117 THR A O 1
ATOM 969 N N . HIS A 1 118 ? -20.387 14.573 8.546 1.00 94.88 118 HIS A N 1
ATOM 970 C CA . HIS A 1 118 ? -21.605 14.308 9.308 1.00 94.88 118 HIS A CA 1
ATOM 971 C C . HIS A 1 118 ? -21.263 13.609 10.624 1.00 94.88 118 HIS A C 1
ATOM 973 O O . HIS A 1 118 ? -20.940 12.424 10.653 1.00 94.88 118 HIS A O 1
ATOM 979 N N . LYS A 1 119 ? -21.325 14.352 11.733 1.00 93.94 119 LYS A N 1
ATOM 980 C CA . LYS A 1 119 ? -21.141 13.779 13.072 1.00 93.94 119 LYS A CA 1
ATOM 981 C C . LYS A 1 119 ? -22.435 13.106 13.516 1.00 93.94 119 LYS A C 1
ATOM 983 O O . LYS A 1 119 ? -23.429 13.781 13.775 1.00 93.94 119 LYS A O 1
ATOM 988 N N . ILE A 1 120 ? -22.404 11.785 13.621 1.00 92.94 120 ILE A N 1
ATOM 989 C CA . ILE A 1 120 ? -23.533 10.975 14.079 1.00 92.94 120 ILE A CA 1
ATOM 990 C C . ILE A 1 120 ? -23.392 10.766 15.588 1.00 92.94 120 ILE A C 1
ATOM 992 O O . ILE A 1 120 ? -22.298 10.509 16.089 1.00 92.94 120 ILE A O 1
ATOM 996 N N . LYS A 1 121 ? -24.495 10.915 16.325 1.00 92.62 121 LYS A N 1
ATOM 997 C CA . LYS A 1 121 ? -24.555 10.575 17.751 1.00 92.62 121 LYS A CA 1
ATOM 998 C C . LYS A 1 121 ? -25.071 9.150 17.889 1.00 92.62 121 LYS A C 1
ATOM 1000 O O . LYS A 1 121 ? -26.055 8.801 17.242 1.00 92.62 121 LYS A O 1
ATOM 1005 N N . PHE A 1 122 ? -24.445 8.367 18.759 1.00 92.19 122 PHE A N 1
ATOM 1006 C CA . PHE A 1 122 ? -24.981 7.066 19.142 1.00 92.19 122 PHE A CA 1
ATOM 1007 C C . PHE A 1 122 ? -26.350 7.204 19.799 1.00 92.19 122 PHE A C 1
ATOM 1009 O O . PHE A 1 122 ? -26.603 8.161 20.542 1.00 92.19 122 PHE A O 1
ATOM 1016 N N . LYS A 1 123 ? -27.208 6.208 19.575 1.00 92.62 123 LYS A N 1
ATOM 1017 C CA . LYS A 1 123 ? -28.399 6.014 20.403 1.00 92.62 123 LYS A CA 1
ATOM 1018 C C . LYS A 1 123 ? -27.982 5.676 21.833 1.00 92.62 123 LYS A C 1
ATOM 1020 O O . LYS A 1 123 ? -26.854 5.258 22.086 1.00 92.62 123 LYS A O 1
ATOM 1025 N N . THR A 1 124 ? -28.901 5.829 22.780 1.00 92.88 124 THR A N 1
ATOM 1026 C CA . THR A 1 124 ? -28.643 5.543 24.200 1.00 92.88 124 THR A CA 1
ATOM 1027 C C . THR A 1 124 ? -28.093 4.138 24.428 1.00 92.88 124 THR A C 1
ATOM 1029 O O . THR A 1 124 ? -27.176 3.970 25.226 1.00 92.88 124 THR A O 1
ATOM 1032 N N . ASP A 1 125 ? -28.608 3.144 23.708 1.00 90.62 125 ASP A N 1
ATOM 1033 C CA . ASP A 1 125 ? -28.217 1.745 23.900 1.00 90.62 125 ASP A CA 1
ATOM 1034 C C . ASP A 1 125 ? -26.868 1.428 23.246 1.00 90.62 125 ASP A C 1
ATOM 1036 O O . ASP A 1 125 ? -26.005 0.816 23.872 1.00 90.62 125 ASP A O 1
ATOM 1040 N N . GLU A 1 126 ? -26.635 1.930 22.030 1.00 91.25 126 GLU A N 1
ATOM 1041 C CA . GLU A 1 126 ? -25.342 1.834 21.334 1.00 91.25 126 GLU A CA 1
ATOM 1042 C C . GLU A 1 126 ? -24.231 2.507 22.141 1.00 91.25 126 GLU A C 1
ATOM 1044 O O . GLU A 1 126 ? -23.148 1.946 22.305 1.00 91.25 126 GLU A O 1
ATOM 1049 N N . LYS A 1 127 ? -24.526 3.685 22.703 1.00 93.50 127 LYS A N 1
ATOM 1050 C CA . LYS A 1 127 ? -23.585 4.435 23.527 1.00 93.50 127 LYS A CA 1
ATOM 1051 C C . LYS A 1 127 ? -23.207 3.667 24.789 1.00 93.50 127 LYS A C 1
ATOM 1053 O O . LYS A 1 127 ? -22.030 3.586 25.099 1.00 93.50 127 LYS A O 1
ATOM 1058 N N . LYS A 1 128 ? -24.171 3.057 25.488 1.00 94.19 128 LYS A N 1
ATOM 1059 C CA . LYS A 1 128 ? -23.883 2.226 26.672 1.00 94.19 128 LYS A CA 1
ATOM 1060 C C . LYS A 1 128 ? -22.935 1.072 26.342 1.00 94.19 128 LYS A C 1
ATOM 1062 O O . LYS A 1 128 ? -22.028 0.791 27.120 1.00 94.19 128 LYS A O 1
ATOM 1067 N N . ILE A 1 129 ? -23.142 0.408 25.202 1.00 92.31 129 ILE A N 1
ATOM 1068 C CA . ILE A 1 129 ? -22.281 -0.694 24.747 1.00 92.31 129 ILE A CA 1
ATOM 1069 C C . ILE A 1 129 ? -20.876 -0.172 24.428 1.00 92.31 129 ILE A C 1
ATOM 1071 O O . ILE A 1 129 ? -19.890 -0.762 24.868 1.00 92.31 129 ILE A O 1
ATOM 1075 N N . TYR A 1 130 ? -20.790 0.944 23.698 1.00 94.81 130 TYR A N 1
ATOM 1076 C CA . TYR A 1 130 ? -19.523 1.582 23.356 1.00 94.81 130 TYR A CA 1
ATOM 1077 C C . TYR A 1 130 ? -18.750 2.022 24.605 1.00 94.81 130 TYR A C 1
ATOM 1079 O O . TYR A 1 130 ? -17.603 1.619 24.774 1.00 94.81 130 TYR A O 1
ATOM 1087 N N . ASP A 1 131 ? -19.385 2.783 25.499 1.00 95.12 131 ASP A N 1
ATOM 1088 C CA . ASP A 1 131 ? -18.774 3.332 26.715 1.00 95.12 131 ASP A CA 1
ATOM 1089 C C . ASP A 1 131 ? -18.265 2.207 27.632 1.00 95.12 131 ASP A C 1
ATOM 1091 O O . ASP A 1 131 ? -17.173 2.306 28.194 1.00 95.12 131 ASP A O 1
ATOM 1095 N N . LYS A 1 132 ? -19.018 1.100 27.737 1.00 93.94 132 LYS A N 1
ATOM 1096 C CA . LYS A 1 132 ? -18.577 -0.094 28.469 1.00 93.94 132 LYS A CA 1
ATOM 1097 C C . LYS A 1 132 ? -17.302 -0.677 27.859 1.00 93.94 132 LYS A C 1
ATOM 1099 O O . LYS A 1 132 ? -16.308 -0.830 28.560 1.00 93.94 132 LYS A O 1
ATOM 1104 N N . MET A 1 133 ? -17.305 -0.949 26.552 1.00 92.56 133 MET A N 1
ATOM 1105 C CA . MET A 1 133 ? -16.141 -1.536 25.884 1.00 92.56 133 MET A CA 1
ATOM 1106 C C . MET A 1 133 ? -14.928 -0.598 25.888 1.00 92.56 133 MET A C 1
ATOM 1108 O O . MET A 1 133 ? -13.786 -1.050 25.974 1.00 92.56 133 MET A O 1
ATOM 1112 N N . GLU A 1 134 ? -15.160 0.710 25.817 1.00 95.31 134 GLU A N 1
ATOM 1113 C CA . GLU A 1 134 ? -14.116 1.723 25.914 1.00 95.31 134 GLU A CA 1
ATOM 1114 C C . GLU A 1 134 ? -13.492 1.744 27.314 1.00 95.31 134 GLU A C 1
ATOM 1116 O O . GLU A 1 134 ? -12.266 1.805 27.434 1.00 95.31 134 GLU A O 1
ATOM 1121 N N . SER A 1 135 ? -14.315 1.666 28.364 1.00 95.94 135 SER A N 1
ATOM 1122 C CA . SER A 1 135 ? -13.849 1.580 29.750 1.00 95.94 135 SER A CA 1
ATOM 1123 C C . SER A 1 135 ? -12.991 0.334 29.967 1.00 95.94 135 SER A C 1
ATOM 1125 O O . SER A 1 135 ? -11.845 0.461 30.404 1.00 95.94 135 SER A O 1
ATOM 1127 N N . ASP A 1 136 ? -13.494 -0.838 29.564 1.00 91.88 136 ASP A N 1
ATOM 1128 C CA . ASP A 1 136 ? -12.779 -2.116 29.666 1.00 91.88 136 ASP A CA 1
ATOM 1129 C C . ASP A 1 136 ? -11.439 -2.054 28.905 1.00 91.88 136 ASP A C 1
ATOM 1131 O O . ASP A 1 136 ? -10.392 -2.486 29.394 1.00 91.88 136 ASP A O 1
ATOM 1135 N N . 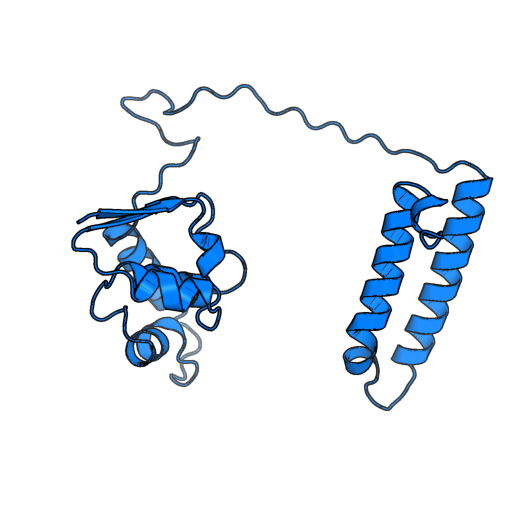THR A 1 137 ? -11.443 -1.433 27.718 1.00 91.38 137 THR A N 1
ATOM 1136 C CA . THR A 1 137 ? -10.239 -1.254 26.896 1.00 91.38 137 THR A CA 1
ATOM 1137 C C . THR A 1 137 ? -9.199 -0.360 27.556 1.00 91.38 137 THR A C 1
ATOM 1139 O O . THR A 1 137 ? -8.005 -0.669 27.545 1.00 91.38 137 THR A O 1
ATOM 1142 N N . LYS A 1 138 ? -9.638 0.750 28.151 1.00 92.19 138 LYS A N 1
ATOM 1143 C CA . LYS A 1 138 ? -8.761 1.681 28.867 1.00 92.19 138 LYS A CA 1
ATOM 1144 C C . LYS A 1 138 ? -8.153 1.040 30.109 1.00 92.19 138 LYS A C 1
ATOM 1146 O O . LYS A 1 138 ? -6.982 1.291 30.390 1.00 92.19 138 LYS A O 1
ATOM 1151 N N . GLU A 1 139 ? -8.918 0.237 30.840 1.00 91.62 139 GLU A N 1
ATOM 1152 C CA . GLU A 1 139 ? -8.440 -0.451 32.040 1.00 91.62 139 GLU A CA 1
ATOM 1153 C C . GLU A 1 139 ? -7.374 -1.499 31.701 1.00 91.62 139 GLU A C 1
ATOM 1155 O O . GLU A 1 139 ? -6.269 -1.446 32.246 1.00 91.62 139 GLU A O 1
ATOM 1160 N N . GLN A 1 140 ? -7.633 -2.366 30.716 1.00 87.75 140 GLN A N 1
ATOM 1161 C CA . GLN A 1 140 ? -6.643 -3.351 30.268 1.00 87.75 140 GLN A CA 1
ATOM 1162 C C . GLN A 1 140 ? -5.366 -2.677 29.751 1.00 87.75 140 GLN A C 1
ATOM 1164 O O . GLN A 1 140 ? -4.259 -3.073 30.123 1.00 87.75 140 GLN A O 1
ATOM 1169 N N . PHE A 1 141 ? -5.500 -1.599 28.972 1.00 87.12 141 PHE A N 1
ATOM 1170 C CA . PHE A 1 141 ? -4.349 -0.844 28.476 1.00 87.12 141 PHE A CA 1
ATOM 1171 C C . PHE A 1 141 ? -3.519 -0.217 29.607 1.00 87.12 141 PHE A C 1
ATOM 1173 O O . PHE A 1 141 ? -2.288 -0.232 29.547 1.00 87.12 141 PHE A O 1
ATOM 1180 N N . ARG A 1 142 ? -4.167 0.319 30.653 1.00 88.00 142 ARG A N 1
ATOM 1181 C CA . ARG A 1 142 ? -3.465 0.831 31.843 1.00 88.00 142 ARG A CA 1
ATOM 1182 C C . ARG A 1 142 ? -2.698 -0.279 32.550 1.00 88.00 142 ARG A C 1
ATOM 1184 O O . ARG A 1 142 ? -1.518 -0.090 32.826 1.00 88.00 142 ARG A O 1
ATOM 1191 N N . SER A 1 143 ? -3.317 -1.446 32.734 1.00 87.25 143 SER A N 1
ATOM 1192 C CA . SER A 1 143 ? -2.658 -2.585 33.384 1.00 87.25 143 SER A CA 1
ATOM 1193 C C . SER A 1 143 ? -1.384 -3.029 32.644 1.00 87.25 143 SER A C 1
ATOM 1195 O O . SER A 1 143 ? -0.338 -3.220 33.261 1.00 87.25 143 SER A O 1
ATOM 1197 N N . TRP A 1 144 ? -1.411 -3.086 31.305 1.00 86.12 144 TRP A N 1
ATOM 1198 C CA . TRP A 1 144 ? -0.225 -3.396 30.498 1.00 86.12 144 TRP A CA 1
ATOM 1199 C C . TRP A 1 144 ? 0.845 -2.310 30.543 1.00 86.12 144 TRP A C 1
ATOM 1201 O O . TRP A 1 144 ? 2.030 -2.617 30.424 1.00 86.12 144 TRP A O 1
ATOM 1211 N N . LYS A 1 145 ? 0.448 -1.044 30.698 1.00 82.88 145 LYS A N 1
ATOM 1212 C CA . LYS A 1 145 ? 1.385 0.076 30.831 1.00 82.88 145 LYS A CA 1
ATOM 1213 C C . LYS A 1 145 ? 2.113 0.062 32.175 1.00 82.88 145 LYS A C 1
ATOM 1215 O O . LYS A 1 145 ? 3.269 0.467 32.238 1.00 82.88 145 LYS A O 1
ATOM 1220 N N . GLU A 1 146 ? 1.435 -0.378 33.227 1.00 83.94 146 GLU A N 1
ATOM 1221 C CA . GLU A 1 146 ? 1.973 -0.457 34.588 1.00 83.94 146 GLU A CA 1
ATOM 1222 C C . GLU A 1 146 ? 2.773 -1.750 34.832 1.00 83.94 146 GLU A C 1
ATOM 1224 O O . GLU A 1 146 ? 3.643 -1.779 35.708 1.00 83.94 146 GLU A O 1
ATOM 1229 N N . SER A 1 147 ? 2.553 -2.794 34.022 1.00 80.25 147 SER A N 1
ATOM 1230 C CA . SER A 1 147 ? 3.380 -4.007 34.018 1.00 80.25 147 SER A CA 1
ATOM 1231 C C . SER A 1 147 ? 4.838 -3.676 33.670 1.00 80.25 147 SER A C 1
ATOM 1233 O O . SER A 1 147 ? 5.158 -3.171 32.591 1.00 80.25 147 SER A O 1
ATOM 1235 N N . ARG A 1 148 ? 5.761 -4.000 34.585 1.00 61.12 148 ARG A N 1
ATOM 1236 C CA . ARG A 1 148 ? 7.204 -3.713 34.452 1.00 61.12 148 ARG A CA 1
ATOM 1237 C C . ARG A 1 148 ? 7.910 -4.535 33.361 1.00 61.12 148 ARG A C 1
ATOM 1239 O O . ARG A 1 148 ? 9.054 -4.230 33.040 1.00 61.12 148 ARG A O 1
ATOM 1246 N N . ASN A 1 149 ? 7.246 -5.530 32.767 1.00 61.50 149 ASN A N 1
ATOM 1247 C CA . ASN A 1 149 ? 7.860 -6.501 31.851 1.00 61.50 149 ASN A CA 1
ATOM 1248 C C . ASN A 1 149 ? 7.818 -6.126 30.357 1.00 61.50 149 ASN A C 1
ATOM 1250 O O . ASN A 1 149 ? 8.209 -6.930 29.515 1.00 61.50 149 ASN A O 1
ATOM 1254 N N . GLY A 1 150 ? 7.390 -4.914 29.987 1.00 60.50 150 GLY A N 1
ATOM 1255 C CA . GLY A 1 150 ? 7.370 -4.510 28.573 1.00 60.50 150 GLY A CA 1
ATOM 1256 C C . GLY A 1 150 ? 6.286 -5.216 27.740 1.00 60.50 150 GLY A C 1
ATOM 1257 O O . GLY A 1 150 ? 6.424 -5.349 26.522 1.00 60.50 150 GLY A O 1
ATOM 1258 N N . ASP A 1 151 ? 5.187 -5.618 28.386 1.00 65.75 151 ASP A N 1
ATOM 1259 C CA . ASP A 1 151 ? 4.072 -6.381 27.801 1.00 65.75 151 ASP A CA 1
ATOM 1260 C C . ASP A 1 151 ? 3.310 -5.652 26.684 1.00 65.75 151 ASP A C 1
ATOM 1262 O O . ASP A 1 151 ? 2.618 -6.280 25.888 1.00 65.75 151 ASP A O 1
ATOM 1266 N N . LEU A 1 152 ? 3.458 -4.332 26.562 1.00 66.69 152 LEU A N 1
ATOM 1267 C CA . LEU A 1 152 ? 2.794 -3.533 25.526 1.00 66.69 152 LEU A CA 1
ATOM 1268 C C . LEU A 1 152 ? 3.115 -3.991 24.096 1.00 66.69 152 LEU A C 1
ATOM 1270 O O . LEU A 1 152 ? 2.236 -3.969 23.237 1.00 66.69 152 LEU A O 1
ATOM 1274 N N . LYS A 1 153 ? 4.360 -4.410 23.826 1.00 71.12 153 LYS A N 1
ATOM 1275 C CA . LYS A 1 153 ? 4.725 -4.953 22.506 1.00 71.12 153 LYS A CA 1
ATOM 1276 C C . LYS A 1 153 ? 4.162 -6.354 22.294 1.00 71.12 153 LYS A C 1
ATOM 1278 O O . LYS A 1 153 ? 3.713 -6.654 21.192 1.00 71.12 153 LYS A O 1
ATOM 1283 N N . ASN A 1 154 ? 4.153 -7.176 23.341 1.00 76.94 154 ASN A N 1
ATOM 1284 C CA . ASN A 1 154 ? 3.647 -8.547 23.278 1.00 76.94 154 ASN A CA 1
ATOM 1285 C C . ASN A 1 154 ? 2.119 -8.575 23.093 1.00 76.94 154 ASN A C 1
ATOM 1287 O O . ASN A 1 154 ? 1.607 -9.411 22.358 1.00 76.94 154 ASN A O 1
ATOM 1291 N N . ASN A 1 155 ? 1.407 -7.601 23.667 1.00 80.50 155 ASN A N 1
ATOM 1292 C CA . ASN A 1 155 ? -0.053 -7.480 23.598 1.00 80.50 155 ASN A CA 1
ATOM 1293 C C . ASN A 1 155 ? -0.548 -6.529 22.497 1.00 80.50 155 ASN A C 1
ATOM 1295 O O . ASN A 1 155 ? -1.727 -6.177 22.465 1.00 80.50 155 ASN A O 1
ATOM 1299 N N . TYR A 1 156 ? 0.322 -6.107 21.572 1.00 84.44 156 TYR A N 1
ATOM 1300 C CA . TYR A 1 156 ? -0.050 -5.167 20.510 1.00 84.44 156 TYR A CA 1
ATOM 1301 C C . TYR A 1 156 ? -1.189 -5.701 19.630 1.00 84.44 156 TYR A C 1
ATOM 1303 O O . TYR A 1 156 ? -2.109 -4.962 19.288 1.00 84.44 156 TYR A O 1
ATOM 1311 N N . VAL A 1 157 ? -1.167 -7.000 19.312 1.00 87.06 157 VAL A N 1
ATOM 1312 C CA . VAL A 1 157 ? -2.228 -7.660 18.534 1.00 87.06 157 VAL A CA 1
ATOM 1313 C C . VAL A 1 157 ? -3.560 -7.620 19.285 1.00 87.06 157 VAL A C 1
ATOM 1315 O O . VAL A 1 157 ? -4.573 -7.242 18.702 1.00 87.06 157 VAL A O 1
ATOM 1318 N N . THR A 1 158 ? -3.550 -7.927 20.583 1.00 87.62 158 THR A N 1
ATOM 1319 C CA . THR A 1 158 ? -4.738 -7.864 21.445 1.00 87.62 158 THR A CA 1
ATOM 1320 C C . THR A 1 158 ? -5.292 -6.443 21.511 1.00 87.62 158 THR A C 1
ATOM 1322 O O . THR A 1 158 ? -6.488 -6.231 21.337 1.00 87.62 158 THR A O 1
ATOM 1325 N N . PHE A 1 159 ? -4.425 -5.439 21.664 1.00 88.75 159 PHE A N 1
ATOM 1326 C CA . PHE A 1 159 ? -4.837 -4.036 21.645 1.00 88.75 159 PHE A CA 1
ATOM 1327 C C . PHE A 1 159 ? -5.478 -3.629 20.308 1.00 88.75 159 PHE A C 1
ATOM 1329 O O . PHE A 1 159 ? -6.510 -2.955 20.290 1.00 88.75 159 PHE A O 1
ATOM 1336 N N . LEU A 1 160 ? -4.898 -4.055 19.181 1.00 91.00 160 LEU A N 1
ATOM 1337 C CA . LEU A 1 160 ? -5.479 -3.812 17.860 1.00 91.00 160 LEU A CA 1
ATOM 1338 C C . LEU A 1 160 ? -6.834 -4.506 17.687 1.00 91.00 160 LEU A C 1
ATOM 1340 O O . LEU A 1 160 ? -7.725 -3.919 17.072 1.00 91.00 160 LEU A O 1
ATOM 1344 N N . GLU A 1 161 ? -7.021 -5.707 18.242 1.00 91.12 161 GLU A N 1
ATOM 1345 C CA . GLU A 1 161 ? -8.332 -6.361 18.260 1.00 91.12 161 GLU A CA 1
ATOM 1346 C C . GLU A 1 161 ? -9.350 -5.512 19.029 1.00 91.12 161 GLU A C 1
ATOM 1348 O O . GLU A 1 161 ? -10.445 -5.260 18.530 1.00 91.12 161 GLU A O 1
ATOM 1353 N N . MET A 1 162 ? -8.995 -5.007 20.208 1.00 91.06 162 MET A N 1
ATOM 1354 C CA . MET A 1 162 ? -9.897 -4.190 21.025 1.00 91.06 162 MET A CA 1
ATOM 1355 C C . MET A 1 162 ? -10.283 -2.880 20.326 1.00 91.06 162 MET A C 1
ATOM 1357 O O . MET A 1 162 ? -11.461 -2.516 20.283 1.00 91.06 162 MET A O 1
ATOM 1361 N N . LEU A 1 163 ? -9.320 -2.212 19.681 1.00 93.00 163 LEU A N 1
ATOM 1362 C CA . LEU A 1 163 ? -9.597 -1.058 18.820 1.00 93.00 163 LEU A CA 1
ATOM 1363 C C . LEU A 1 163 ? -10.498 -1.424 17.636 1.00 93.00 163 LEU A C 1
ATOM 1365 O O . LEU A 1 163 ? -11.387 -0.652 17.272 1.00 93.00 163 LEU A O 1
ATOM 1369 N N . LEU A 1 164 ? -10.292 -2.594 17.027 1.00 93.75 164 LEU A N 1
ATOM 1370 C CA . LEU A 1 164 ? -11.155 -3.088 15.961 1.00 93.75 164 LEU A CA 1
ATOM 1371 C C . LEU A 1 164 ? -12.590 -3.292 16.464 1.00 93.75 164 LEU A C 1
ATOM 1373 O O . LEU A 1 164 ? -13.518 -2.893 15.763 1.00 93.75 164 LEU A O 1
ATOM 1377 N N . ARG A 1 165 ? -12.790 -3.830 17.675 1.00 92.25 165 ARG A N 1
ATOM 1378 C CA . ARG A 1 165 ? -14.127 -3.981 18.276 1.00 92.25 165 ARG A CA 1
ATOM 1379 C C . ARG A 1 165 ? -14.817 -2.637 18.499 1.00 92.25 165 ARG A C 1
ATOM 1381 O O . ARG A 1 165 ? -15.974 -2.490 18.113 1.00 92.25 165 ARG A O 1
ATOM 1388 N N . LEU A 1 166 ? -14.107 -1.630 19.012 1.00 93.62 166 LEU A N 1
ATOM 1389 C CA . LEU A 1 166 ? -14.651 -0.269 19.140 1.00 93.62 166 LEU A CA 1
ATOM 1390 C C . LEU A 1 166 ? -15.075 0.301 17.779 1.00 93.62 166 LEU A C 1
ATOM 1392 O O . LEU A 1 166 ? -16.177 0.827 17.640 1.00 93.62 166 LEU A O 1
ATOM 1396 N N . ARG A 1 167 ? -14.246 0.127 16.740 1.00 94.44 167 ARG A N 1
ATOM 1397 C CA . ARG A 1 167 ? -14.579 0.552 15.367 1.00 94.44 167 ARG A CA 1
ATOM 1398 C C . ARG A 1 167 ? -15.772 -0.208 14.785 1.00 94.44 167 ARG A C 1
ATOM 1400 O O . ARG A 1 167 ? -16.544 0.376 14.031 1.00 94.44 167 ARG A O 1
ATOM 1407 N N . GLN A 1 168 ? -15.930 -1.487 15.119 1.00 93.44 168 GLN A N 1
ATOM 1408 C CA . GLN A 1 168 ? -17.089 -2.287 14.721 1.00 93.44 168 GLN A CA 1
ATOM 1409 C C . GLN A 1 168 ? -18.375 -1.758 15.363 1.00 93.44 168 GLN A C 1
ATOM 1411 O O . GLN A 1 168 ? -19.358 -1.590 14.647 1.00 93.44 168 GLN A O 1
ATOM 1416 N N . ILE A 1 169 ? -18.354 -1.411 16.657 1.00 92.38 169 ILE A N 1
ATOM 1417 C CA . ILE A 1 169 ? -19.504 -0.802 17.351 1.00 92.38 169 ILE A CA 1
ATOM 1418 C C . ILE A 1 169 ? -19.912 0.515 16.688 1.00 92.38 169 ILE A C 1
ATOM 1420 O O . ILE A 1 169 ? -21.103 0.742 16.498 1.00 92.38 169 ILE A O 1
ATOM 1424 N N . CYS A 1 170 ? -18.941 1.344 16.282 1.00 92.12 170 CYS A N 1
ATOM 1425 C CA . CYS A 1 170 ? -19.220 2.594 15.568 1.00 92.12 170 CYS A CA 1
ATOM 1426 C C . CYS A 1 170 ? -20.001 2.393 14.261 1.00 92.12 170 CYS A C 1
ATOM 1428 O O . CYS A 1 170 ? -20.716 3.300 13.845 1.00 92.12 170 CYS A O 1
ATOM 1430 N N . ASN A 1 171 ? -19.845 1.236 13.612 1.00 92.00 171 ASN A N 1
ATOM 1431 C CA . ASN A 1 171 ? -20.569 0.899 12.390 1.00 92.00 171 ASN A CA 1
ATOM 1432 C C . ASN A 1 171 ? -21.913 0.236 12.710 1.00 92.00 171 ASN A C 1
ATOM 1434 O O . ASN A 1 171 ? -22.953 0.705 12.257 1.00 92.00 171 ASN A O 1
ATOM 1438 N N . HIS A 1 172 ? -21.888 -0.877 13.452 1.00 90.12 172 HIS A N 1
ATOM 1439 C CA . HIS A 1 172 ? -23.084 -1.611 13.857 1.00 90.12 172 HIS A CA 1
ATOM 1440 C C . HIS A 1 172 ? -22.779 -2.620 14.976 1.00 90.12 172 HIS A C 1
ATOM 1442 O O . HIS A 1 172 ? -21.846 -3.418 14.873 1.00 90.12 172 HIS A O 1
ATOM 1448 N N . THR A 1 173 ? -23.616 -2.673 16.014 1.00 85.19 173 THR A N 1
ATOM 1449 C CA . THR A 1 173 ? -23.410 -3.542 17.192 1.00 85.19 173 THR A CA 1
ATOM 1450 C C . THR A 1 173 ? -23.431 -5.039 16.870 1.00 85.19 173 THR A C 1
ATOM 1452 O O . THR A 1 173 ? -22.709 -5.809 17.499 1.00 85.19 173 THR A O 1
ATOM 1455 N N . GLN A 1 174 ? -24.180 -5.469 15.847 1.00 87.00 174 GLN A N 1
ATOM 1456 C CA . GLN A 1 174 ? -24.211 -6.881 15.420 1.00 87.00 174 GLN A CA 1
ATOM 1457 C C . GLN A 1 174 ? -22.863 -7.402 14.899 1.00 87.00 174 GLN A C 1
ATOM 1459 O O . GLN A 1 174 ? -22.661 -8.612 14.880 1.00 87.00 174 GLN A O 1
ATOM 1464 N N . LEU A 1 175 ? -21.919 -6.530 14.523 1.00 87.19 175 LEU A N 1
ATOM 1465 C CA . LEU A 1 175 ? -20.574 -6.948 14.103 1.00 87.19 175 LEU A CA 1
ATOM 1466 C C . LEU A 1 175 ? -19.749 -7.560 15.251 1.00 87.19 175 LEU A C 1
ATOM 1468 O O . LEU A 1 175 ? -18.715 -8.180 15.002 1.00 87.19 175 LEU A O 1
ATOM 1472 N N . LEU A 1 176 ? -20.199 -7.400 16.501 1.00 80.50 176 LEU A N 1
ATOM 1473 C CA . LEU A 1 176 ? -19.613 -8.060 17.669 1.00 80.50 176 LEU A CA 1
ATOM 1474 C C . LEU A 1 176 ? -20.086 -9.508 17.839 1.00 80.50 176 LEU A C 1
ATOM 1476 O O . LEU A 1 176 ? -19.370 -10.318 18.431 1.00 80.50 176 LEU A O 1
ATOM 1480 N N . CYS A 1 177 ? -21.283 -9.842 17.354 1.00 69.81 177 CYS A N 1
ATOM 1481 C CA . CYS A 1 177 ? -21.825 -11.185 17.487 1.00 69.81 177 CYS A CA 1
ATOM 1482 C C . CYS A 1 177 ? -21.066 -12.131 16.551 1.00 69.81 177 CYS A C 1
ATOM 1484 O O . CYS A 1 177 ? -20.932 -11.874 15.353 1.00 69.81 177 CYS A O 1
ATOM 1486 N N . LYS A 1 178 ? -20.556 -13.244 17.093 1.00 58.00 178 LYS A N 1
ATOM 1487 C CA . LYS A 1 178 ? -20.021 -14.328 16.263 1.00 58.00 178 LYS A CA 1
ATOM 1488 C C . LYS A 1 178 ? -21.132 -14.799 15.319 1.00 58.00 178 LYS A C 1
ATOM 1490 O O . LYS A 1 178 ? -22.262 -14.990 15.764 1.00 58.00 178 LYS A O 1
ATOM 1495 N N . ARG A 1 179 ? -20.799 -15.001 14.040 1.00 45.38 179 ARG A N 1
ATOM 1496 C CA . ARG A 1 179 ? -21.605 -15.839 13.142 1.00 45.38 179 ARG A CA 1
ATOM 1497 C C . ARG A 1 179 ? -21.825 -17.178 13.858 1.00 45.38 179 ARG A C 1
ATOM 1499 O O . ARG A 1 179 ? -20.836 -17.842 14.168 1.00 45.38 179 ARG A O 1
ATOM 1506 N N . GLN A 1 180 ? -23.079 -17.477 14.200 1.00 34.59 180 GLN A N 1
ATOM 1507 C CA . GLN A 1 180 ? -23.511 -18.839 14.517 1.00 34.59 180 GLN A CA 1
ATOM 1508 C C . GLN A 1 180 ? -23.366 -19.714 13.275 1.00 34.59 180 GLN A C 1
ATOM 1510 O O . GLN A 1 180 ? -23.529 -19.167 12.157 1.00 34.59 180 GLN A O 1
#

Foldseek 3Di:
DEDEAEQLLVLLPCPDPVLVVLLPDDDPHYYYHHPPQDDPDPSSVLSVCLSRVPPPSVDPVVVCVLAPDPPPDDPPCPVVSVVVVVVVCVVRHDDDDQQDDDPNHGPDDDDDDDDDDDDDDDDPVLVVVLVVLVVVLVVVVVVCVPPPPNCCVVCVVVNVVSVVQSVVSVVPNCVPDPDD